Protein AF-A0A2V5QNY3-F1 (afdb_monomer_lite)

Foldseek 3Di:
DDKDKDWDWDDDPQKIKIWIFIADVVVRDTLDIDIDIDGLLCVLVVQLVVVVVVCVSVVPDDDPVRNCVSNDDLDSDSVLVVLQVVLVVLCVVPPPPPVVCSLVSLVVSCVRPVLNLSSLLSLLVVLLVCLVVVVDPVVPSLVSNLVSLVSSCVSPVPPPSSCVSVVSCVVPPVDD

Structure (mmCIF, N/CA/C/O backbone):
data_AF-A0A2V5QNY3-F1
#
_entry.id   AF-A0A2V5QNY3-F1
#
loop_
_atom_site.group_PDB
_atom_site.id
_atom_site.type_symbol
_atom_site.label_atom_id
_atom_site.label_alt_id
_atom_site.label_comp_id
_atom_site.label_asym_id
_atom_site.label_entity_id
_atom_site.label_seq_id
_atom_site.pdbx_PDB_ins_code
_atom_site.Cartn_x
_atom_site.Cartn_y
_atom_site.Cartn_z
_atom_site.occupancy
_atom_site.B_iso_or_equiv
_atom_site.auth_seq_id
_atom_site.auth_comp_id
_atom_site.auth_asym_id
_atom_site.auth_atom_id
_atom_site.pdbx_PDB_model_num
ATOM 1 N N . MET A 1 1 ? -6.371 17.694 20.133 1.00 78.44 1 MET A N 1
ATOM 2 C CA . MET A 1 1 ? -6.104 16.740 21.236 1.00 78.44 1 MET A CA 1
ATOM 3 C C . MET A 1 1 ? -5.385 15.546 20.633 1.00 78.44 1 MET A C 1
ATOM 5 O O . MET A 1 1 ? -5.684 15.230 19.492 1.00 78.44 1 MET A O 1
ATOM 9 N N . ALA A 1 2 ? -4.423 14.943 21.332 1.00 92.00 2 ALA A N 1
ATOM 10 C CA . ALA A 1 2 ? -3.700 13.785 20.808 1.00 92.00 2 ALA A CA 1
ATOM 11 C C . ALA A 1 2 ? -4.449 12.481 21.129 1.00 92.00 2 ALA A C 1
ATOM 13 O O . ALA A 1 2 ? -4.945 12.305 22.248 1.00 92.00 2 ALA A O 1
ATOM 14 N N . HIS A 1 3 ? -4.503 11.586 20.147 1.00 94.62 3 HIS A N 1
ATOM 15 C CA . HIS A 1 3 ? -5.067 10.244 20.243 1.00 94.62 3 HIS A CA 1
ATOM 16 C C . HIS A 1 3 ? -4.011 9.234 19.788 1.00 94.62 3 HIS A C 1
ATOM 18 O O . HIS A 1 3 ? -3.199 9.559 18.922 1.00 94.62 3 HIS A O 1
ATOM 24 N N . ILE A 1 4 ? -4.015 8.041 20.376 1.00 95.19 4 ILE A N 1
ATOM 25 C CA . ILE A 1 4 ? -3.126 6.933 20.013 1.00 95.19 4 ILE A CA 1
ATOM 26 C C . ILE A 1 4 ? -4.006 5.787 19.526 1.00 95.19 4 ILE A C 1
ATOM 28 O O . ILE A 1 4 ? -4.971 5.432 20.198 1.00 95.19 4 ILE A O 1
ATOM 32 N N . LEU A 1 5 ? -3.688 5.236 18.357 1.00 95.25 5 LEU A N 1
ATOM 33 C CA . LEU A 1 5 ? -4.281 3.999 17.868 1.00 95.25 5 LEU A CA 1
ATOM 34 C C . LEU A 1 5 ? -3.262 2.881 18.059 1.00 95.25 5 LEU A C 1
ATOM 36 O O . LEU A 1 5 ? -2.151 2.966 17.538 1.00 95.25 5 LEU A O 1
ATOM 40 N N . GLU A 1 6 ? -3.646 1.840 18.781 1.00 94.88 6 GLU A N 1
ATOM 41 C CA . GLU A 1 6 ? -2.825 0.651 18.973 1.00 94.88 6 GLU A CA 1
ATOM 42 C C . GLU A 1 6 ? -3.580 -0.572 18.482 1.00 94.88 6 GLU A C 1
ATOM 44 O O . GLU A 1 6 ? -4.809 -0.628 18.539 1.00 94.88 6 GLU A O 1
ATOM 49 N N . GLY A 1 7 ? -2.846 -1.581 18.026 1.00 92.94 7 GLY A N 1
ATOM 50 C CA . GLY A 1 7 ? -3.462 -2.841 17.671 1.00 92.94 7 GLY A CA 1
ATOM 51 C C . GLY A 1 7 ? -2.485 -3.999 17.627 1.00 92.94 7 GLY A C 1
ATOM 52 O O . GLY A 1 7 ? -1.271 -3.824 17.550 1.00 92.94 7 GLY A O 1
ATOM 53 N N . THR A 1 8 ? -3.042 -5.201 17.686 1.00 93.06 8 THR A N 1
ATOM 54 C CA . THR A 1 8 ? -2.308 -6.457 17.545 1.00 93.06 8 THR A CA 1
ATOM 55 C C . THR A 1 8 ? -3.016 -7.343 16.535 1.00 93.06 8 THR A C 1
ATOM 57 O O . THR A 1 8 ? -4.242 -7.320 16.426 1.00 93.06 8 THR A O 1
ATOM 60 N N . ILE A 1 9 ? -2.234 -8.114 15.783 1.00 89.81 9 ILE A N 1
ATOM 61 C CA . ILE A 1 9 ? -2.736 -9.067 14.795 1.00 89.81 9 ILE A CA 1
ATOM 62 C C . ILE A 1 9 ? -2.121 -10.426 15.105 1.00 89.81 9 ILE A C 1
ATOM 64 O O . ILE A 1 9 ? -0.905 -10.545 15.260 1.00 89.81 9 ILE A O 1
ATOM 68 N N . GLN A 1 10 ? -2.961 -11.450 15.183 1.00 90.62 10 GLN A N 1
ATOM 69 C CA . GLN A 1 10 ? -2.566 -12.839 15.378 1.00 90.62 10 GLN A CA 1
ATOM 70 C C . GLN A 1 10 ? -3.196 -13.683 14.277 1.00 90.62 10 GLN A C 1
ATOM 72 O O . GLN A 1 10 ? -4.409 -13.664 14.097 1.00 90.62 10 GLN A O 1
ATOM 77 N N . LYS A 1 11 ? -2.380 -14.426 13.529 1.00 87.56 11 LYS A N 1
ATOM 78 C CA . LYS A 1 11 ? -2.855 -15.312 12.462 1.00 87.56 11 LYS A CA 1
ATOM 79 C C . LYS A 1 11 ? -2.852 -16.760 12.943 1.00 87.56 11 LYS A C 1
ATOM 81 O O . LYS A 1 11 ? -1.836 -17.232 13.448 1.00 87.56 11 LYS A O 1
ATOM 86 N N . ALA A 1 12 ? -3.952 -17.470 12.713 1.00 88.44 12 ALA A N 1
ATOM 87 C CA . ALA A 1 12 ? -4.080 -18.903 12.946 1.00 88.44 12 ALA A CA 1
ATOM 88 C C . ALA A 1 12 ? -4.762 -19.550 11.732 1.00 88.44 12 ALA A C 1
ATOM 90 O O . ALA A 1 12 ? -5.958 -19.378 11.513 1.00 88.44 12 ALA A O 1
ATOM 91 N N . GLY A 1 13 ? -3.988 -20.269 10.913 1.00 88.19 13 GLY A N 1
ATOM 92 C CA . GLY A 1 13 ? -4.492 -20.848 9.664 1.00 88.19 13 GLY A CA 1
ATOM 93 C C . GLY A 1 13 ? -4.997 -19.777 8.691 1.00 88.19 13 GLY A C 1
ATOM 94 O O . GLY A 1 13 ? -4.241 -18.886 8.292 1.00 88.19 13 GLY A O 1
ATOM 95 N N . ASP A 1 14 ? -6.269 -19.883 8.311 1.00 87.88 14 ASP A N 1
ATOM 96 C CA . ASP A 1 14 ? -6.999 -18.954 7.444 1.00 87.88 14 ASP A CA 1
ATOM 97 C C . ASP A 1 14 ? -7.715 -17.827 8.211 1.00 87.88 14 ASP A C 1
ATOM 99 O O . ASP A 1 14 ? -8.369 -16.998 7.581 1.00 87.88 14 ASP A O 1
ATOM 103 N N . HIS A 1 15 ? -7.574 -17.760 9.538 1.00 88.56 15 HIS A N 1
ATOM 104 C CA . HIS A 1 15 ? -8.178 -16.728 10.382 1.00 88.56 15 HIS A CA 1
ATOM 105 C C . HIS A 1 15 ? -7.140 -15.735 10.917 1.00 88.56 15 HIS A C 1
ATOM 107 O O . HIS A 1 15 ? -5.976 -16.073 11.165 1.00 88.56 15 HIS A O 1
ATOM 113 N N . ALA A 1 16 ? -7.584 -14.495 11.114 1.00 89.00 16 ALA A N 1
ATOM 114 C CA . ALA A 1 16 ? -6.839 -13.434 11.768 1.00 89.00 16 ALA A CA 1
ATOM 115 C C . ALA A 1 16 ? -7.662 -12.839 12.919 1.00 89.00 16 ALA A C 1
ATOM 117 O O . ALA A 1 16 ? -8.767 -12.334 12.721 1.00 89.0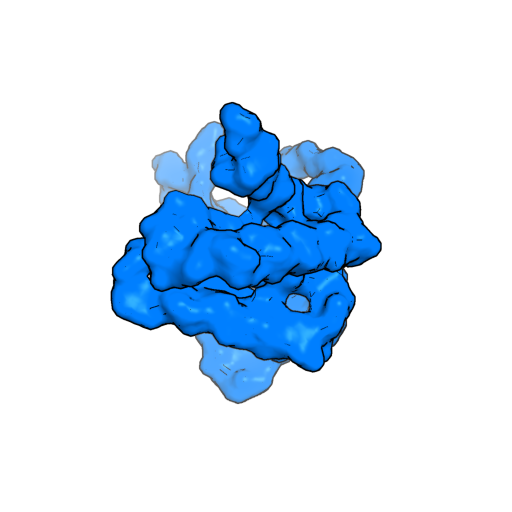0 16 ALA A O 1
ATOM 118 N N . GLY A 1 17 ? -7.082 -12.878 14.117 1.00 92.25 17 GLY A N 1
ATOM 119 C CA . GLY A 1 17 ? -7.535 -12.126 15.275 1.00 92.25 17 GLY A CA 1
ATOM 120 C C . GLY A 1 17 ? -6.883 -10.748 15.279 1.00 92.25 17 GLY A C 1
ATOM 121 O O . GLY A 1 17 ? -5.666 -10.647 15.427 1.00 92.25 17 GLY A O 1
ATOM 122 N N . VAL A 1 18 ? -7.678 -9.694 15.126 1.00 92.94 18 VAL A N 1
ATOM 123 C CA . VAL A 1 18 ? -7.236 -8.297 15.166 1.00 92.94 18 VAL A CA 1
ATOM 124 C C . VAL A 1 18 ? -7.832 -7.637 16.399 1.00 92.94 18 VAL A C 1
ATOM 126 O O . VAL A 1 18 ? -9.040 -7.656 16.595 1.00 92.94 18 VAL A O 1
ATOM 129 N N . HIS A 1 19 ? -6.996 -7.071 17.259 1.00 94.38 19 HIS A N 1
ATOM 130 C CA . HIS A 1 19 ? -7.443 -6.285 18.405 1.00 94.38 19 HIS A CA 1
ATOM 131 C C . HIS A 1 19 ? -6.994 -4.852 18.175 1.00 94.38 19 HIS A C 1
ATOM 133 O O . HIS A 1 19 ? -5.810 -4.643 17.922 1.00 94.38 19 HIS A O 1
ATOM 139 N N . VAL A 1 20 ? -7.899 -3.882 18.267 1.00 95.44 20 VAL A N 1
ATOM 140 C CA . VAL A 1 20 ? -7.582 -2.463 18.059 1.00 95.44 20 VAL A CA 1
ATOM 141 C C . VAL A 1 20 ? -8.151 -1.643 19.202 1.00 95.44 20 VAL A C 1
ATOM 143 O O . VAL A 1 20 ? -9.253 -1.915 19.672 1.00 95.44 20 VAL A O 1
ATOM 146 N N . GLN A 1 21 ? -7.405 -0.636 19.641 1.00 96.25 21 GLN A N 1
ATOM 147 C CA . GLN A 1 21 ? -7.832 0.315 20.654 1.00 96.25 21 GLN A CA 1
ATOM 148 C C . GLN A 1 21 ? -7.447 1.742 20.283 1.00 96.25 21 GLN A C 1
ATOM 150 O O . GLN A 1 21 ? -6.350 2.007 19.795 1.00 96.25 21 GLN A O 1
ATOM 155 N N . LEU A 1 22 ? -8.362 2.668 20.548 1.00 97.12 22 LEU A N 1
ATOM 156 C CA . LEU A 1 22 ? -8.169 4.101 20.401 1.00 97.12 22 LEU A CA 1
ATOM 157 C C . LEU A 1 22 ? -8.112 4.731 21.792 1.00 97.12 22 LEU A C 1
ATOM 159 O O . LEU A 1 22 ? -9.069 4.650 22.560 1.00 97.12 22 LEU A O 1
ATOM 163 N N . ILE A 1 23 ? -6.999 5.381 22.108 1.00 96.88 23 ILE A N 1
ATOM 164 C CA . ILE A 1 23 ? -6.683 5.903 23.437 1.00 96.88 23 ILE A CA 1
ATOM 165 C C . ILE A 1 23 ? -6.575 7.426 23.376 1.00 96.88 23 ILE A C 1
ATOM 167 O O . ILE A 1 23 ? -5.998 8.010 22.456 1.00 96.88 23 ILE A O 1
ATOM 171 N N . LYS A 1 24 ? -7.118 8.105 24.387 1.00 96.19 24 LYS A N 1
ATOM 172 C CA . LYS A 1 24 ? -6.896 9.536 24.603 1.00 96.19 24 LYS A CA 1
ATOM 173 C C . LYS A 1 24 ? -5.584 9.737 25.356 1.00 96.19 24 LYS A C 1
ATOM 175 O O . LYS A 1 24 ? -5.529 9.540 26.566 1.00 96.19 24 LYS A O 1
ATOM 180 N N . ALA A 1 25 ? -4.561 10.226 24.656 1.00 95.12 25 ALA A N 1
ATOM 181 C CA . ALA A 1 25 ? -3.184 10.279 25.159 1.00 95.12 25 ALA A CA 1
ATOM 182 C C . ALA A 1 25 ? -3.027 11.036 26.490 1.00 95.12 25 ALA A C 1
ATOM 184 O O . ALA A 1 25 ? -2.228 10.661 27.336 1.00 95.12 25 ALA A O 1
ATOM 185 N N . LYS A 1 26 ? -3.804 12.108 26.702 1.00 95.38 26 LYS A N 1
ATOM 186 C CA . LYS A 1 26 ? -3.694 12.938 27.916 1.00 95.38 26 LYS A CA 1
ATOM 187 C C . LYS A 1 26 ? -4.082 12.189 29.198 1.00 95.38 26 LYS A C 1
ATOM 189 O O . LYS A 1 26 ? -3.612 12.550 30.269 1.00 95.38 26 LYS A O 1
ATOM 194 N N . THR A 1 27 ? -5.009 11.243 29.098 1.00 95.06 27 THR A N 1
ATOM 195 C CA . THR A 1 27 ? -5.655 10.602 30.254 1.00 95.06 27 THR A CA 1
ATOM 196 C C . THR A 1 27 ? -5.467 9.096 30.277 1.00 95.06 27 THR A C 1
ATOM 198 O O . THR A 1 27 ? -6.005 8.459 31.172 1.00 95.06 27 THR A O 1
ATOM 201 N N . ASP A 1 28 ? -4.765 8.547 29.284 1.00 92.81 28 ASP A N 1
ATOM 202 C CA . ASP A 1 28 ? -4.590 7.108 29.079 1.00 92.81 28 ASP A CA 1
ATOM 203 C C . ASP A 1 28 ? -5.917 6.323 29.092 1.00 92.81 28 ASP A C 1
ATOM 205 O O . ASP A 1 28 ? -6.018 5.183 29.527 1.00 92.81 28 ASP A O 1
ATOM 209 N N . SER A 1 29 ? -6.995 6.977 28.651 1.00 94.50 29 SER A N 1
ATOM 210 C CA . SER A 1 29 ? -8.338 6.401 28.680 1.00 94.50 29 SER A CA 1
ATOM 211 C C . SER A 1 29 ? -8.708 5.858 27.306 1.00 94.50 29 SER A C 1
ATOM 213 O O . SER A 1 29 ? -8.632 6.600 26.317 1.00 94.50 29 SER A O 1
ATOM 215 N N . HIS A 1 30 ? -9.191 4.619 27.255 1.00 93.44 30 HIS A N 1
ATOM 216 C CA . HIS A 1 30 ? -9.745 4.023 26.042 1.00 93.44 30 HIS A CA 1
ATOM 217 C C . HIS A 1 30 ? -11.024 4.759 25.623 1.00 93.44 30 HIS A C 1
ATOM 219 O O . HIS A 1 30 ? -11.978 4.866 26.390 1.00 93.44 30 HIS A O 1
ATOM 225 N N . LEU A 1 31 ? -11.029 5.282 24.400 1.00 94.69 31 LEU A N 1
ATOM 226 C CA . LEU A 1 31 ? -12.214 5.823 23.735 1.00 94.69 31 LEU A CA 1
ATOM 227 C C . LEU A 1 31 ? -13.011 4.707 23.059 1.00 94.69 31 LEU A C 1
ATOM 229 O O . LEU A 1 31 ? -14.235 4.746 23.037 1.00 94.69 31 LEU A O 1
ATOM 233 N N . TRP A 1 32 ? -12.300 3.718 22.524 1.00 95.88 32 TRP A N 1
ATOM 234 C CA . TRP A 1 32 ? -12.858 2.541 21.876 1.00 95.88 32 TRP A CA 1
ATOM 235 C C . TRP A 1 32 ? -11.830 1.409 21.924 1.00 95.88 32 TRP A C 1
ATOM 237 O O . TRP A 1 32 ? -10.625 1.661 21.878 1.00 95.88 32 TRP A O 1
ATOM 247 N N . ALA A 1 33 ? -12.302 0.172 22.032 1.00 95.50 33 ALA A N 1
ATOM 248 C CA . ALA A 1 33 ? -11.487 -1.023 21.894 1.00 95.50 33 ALA A CA 1
ATOM 249 C C . ALA A 1 33 ? -12.360 -2.165 21.379 1.00 95.50 33 ALA A C 1
ATOM 251 O O . ALA A 1 33 ? -13.485 -2.345 21.849 1.00 95.50 33 ALA A O 1
ATOM 252 N N . GLU A 1 34 ? -11.849 -2.938 20.429 1.00 94.62 34 GLU A N 1
ATOM 253 C CA . GLU A 1 34 ? -12.602 -4.028 19.826 1.00 94.62 34 GLU A CA 1
ATOM 254 C C . GLU A 1 34 ? -11.703 -5.161 19.343 1.00 94.62 34 GLU A C 1
ATOM 256 O O . GLU A 1 34 ? -10.538 -4.963 18.988 1.00 94.62 34 GLU A O 1
ATOM 261 N N . LYS A 1 35 ? -12.277 -6.365 19.337 1.00 93.44 35 LYS A N 1
ATOM 262 C CA . LYS A 1 35 ? -11.671 -7.573 18.795 1.00 93.44 35 LYS A CA 1
ATOM 263 C C . LYS A 1 35 ? -12.453 -8.033 17.569 1.00 93.44 35 LYS A C 1
ATOM 265 O O . LYS A 1 35 ? -13.654 -8.275 17.646 1.00 93.44 35 LYS A O 1
ATOM 270 N N . PHE A 1 36 ? -11.730 -8.260 16.487 1.00 91.00 36 PHE A N 1
ATOM 271 C CA . PHE A 1 36 ? -12.212 -8.846 15.249 1.00 91.00 36 PHE A CA 1
ATOM 272 C C . PHE A 1 36 ? -11.596 -10.231 15.097 1.00 91.00 36 PHE A C 1
ATOM 274 O O . PHE A 1 36 ? -10.383 -10.390 15.196 1.00 91.00 36 PHE A O 1
ATOM 281 N N . ASP A 1 37 ? -12.433 -11.231 14.861 1.00 90.75 37 ASP A N 1
ATOM 282 C CA . ASP A 1 37 ? -12.007 -12.575 14.475 1.00 90.75 37 ASP A CA 1
ATOM 283 C C . ASP A 1 37 ? -12.666 -12.878 13.131 1.00 90.75 37 ASP A C 1
ATOM 285 O O . ASP A 1 37 ? -13.901 -12.873 13.030 1.00 90.75 37 ASP A O 1
ATOM 289 N N . ARG A 1 38 ? -11.855 -12.973 12.074 1.00 87.25 38 ARG A N 1
ATOM 290 C CA . ARG A 1 38 ? -12.321 -13.065 10.685 1.00 87.25 38 ARG A CA 1
ATOM 291 C C . ARG A 1 38 ? -11.397 -13.928 9.845 1.00 87.25 38 ARG A C 1
ATOM 293 O O . ARG A 1 38 ? -10.218 -14.096 10.155 1.00 87.25 38 ARG A O 1
ATOM 300 N N . LYS A 1 39 ? -11.932 -14.416 8.728 1.00 87.94 39 LYS A N 1
ATOM 301 C CA . LYS A 1 39 ? -11.136 -15.068 7.691 1.00 87.94 39 LYS A CA 1
ATOM 302 C C . LYS A 1 39 ? -10.253 -14.051 6.980 1.00 87.94 39 LYS A C 1
ATOM 304 O O . LYS A 1 39 ? -10.643 -12.903 6.785 1.00 87.94 39 LYS A O 1
ATOM 309 N N . LEU A 1 40 ? -9.082 -14.489 6.528 1.00 79.19 40 LEU A N 1
ATOM 310 C CA . LEU A 1 40 ? -8.150 -13.660 5.759 1.00 79.19 40 LEU A CA 1
ATOM 311 C C . LEU A 1 40 ? -8.740 -13.153 4.437 1.00 79.19 40 LEU A C 1
ATOM 313 O O . LEU A 1 40 ? -8.325 -12.105 3.954 1.00 79.19 40 LEU A O 1
ATOM 317 N N . THR A 1 41 ? -9.719 -13.864 3.876 1.00 83.94 41 THR A N 1
ATOM 318 C CA . THR A 1 41 ? -10.476 -13.422 2.696 1.00 83.94 41 THR A CA 1
ATOM 319 C C . THR A 1 41 ? -11.324 -12.182 2.973 1.00 83.94 41 THR A C 1
ATOM 321 O O . THR A 1 41 ? -11.620 -11.429 2.053 1.00 83.94 41 THR A O 1
ATOM 324 N N . ASP A 1 42 ? -11.667 -11.932 4.238 1.00 85.75 42 ASP A N 1
ATOM 325 C CA . ASP A 1 42 ? -12.515 -10.818 4.663 1.00 85.75 42 ASP A CA 1
ATOM 326 C C . ASP A 1 42 ? -11.690 -9.627 5.185 1.00 85.75 42 ASP A C 1
ATOM 328 O O . ASP A 1 42 ? -12.245 -8.708 5.789 1.00 85.75 42 ASP A O 1
ATOM 332 N N . ILE A 1 43 ? -10.364 -9.618 4.979 1.00 85.00 43 ILE A N 1
ATOM 333 C CA . ILE A 1 43 ? -9.457 -8.639 5.600 1.00 85.00 43 ILE A CA 1
ATOM 334 C C . ILE A 1 43 ? -9.831 -7.187 5.280 1.00 85.00 43 ILE A C 1
ATOM 336 O O . ILE A 1 43 ? -9.860 -6.355 6.182 1.00 85.00 43 ILE A O 1
ATOM 340 N N . PHE A 1 44 ? -10.234 -6.890 4.042 1.00 88.62 44 PHE A N 1
ATOM 341 C CA . PHE A 1 44 ? -10.664 -5.541 3.669 1.00 88.62 44 PHE A CA 1
ATOM 342 C C . PHE A 1 44 ? -11.940 -5.112 4.393 1.00 88.62 44 PHE A C 1
ATOM 344 O O . PHE A 1 44 ? -12.087 -3.947 4.742 1.00 88.62 44 PHE A O 1
ATOM 351 N N . ALA A 1 45 ? -12.861 -6.043 4.666 1.00 88.94 45 ALA A N 1
ATOM 352 C CA . ALA A 1 45 ? -14.050 -5.723 5.450 1.00 88.94 45 ALA A CA 1
ATOM 353 C C . ALA A 1 45 ? -13.674 -5.330 6.886 1.00 88.94 45 ALA A C 1
ATOM 355 O O . ALA A 1 45 ? -14.266 -4.406 7.438 1.00 88.94 45 ALA A O 1
ATOM 356 N N . VAL A 1 46 ? -12.661 -5.987 7.463 1.00 90.19 46 VAL A N 1
ATOM 357 C CA . VAL A 1 46 ? -12.117 -5.634 8.783 1.00 90.19 46 VAL A CA 1
ATOM 358 C C . VAL A 1 46 ? -11.468 -4.256 8.762 1.00 90.19 46 VAL A C 1
ATOM 360 O O . VAL A 1 46 ? -11.739 -3.450 9.646 1.00 90.19 46 VAL A O 1
ATOM 363 N N . GLU A 1 47 ? -10.651 -3.955 7.752 1.00 89.62 47 GLU A N 1
ATOM 364 C CA . GLU A 1 47 ? -10.018 -2.640 7.599 1.00 89.62 47 GLU A CA 1
ATOM 365 C C . GLU A 1 47 ? -11.055 -1.518 7.459 1.00 89.62 47 GLU A C 1
ATOM 367 O O . GLU A 1 47 ? -10.960 -0.508 8.161 1.00 89.62 47 GLU A O 1
ATOM 372 N N . THR A 1 48 ? -12.081 -1.717 6.624 1.00 92.31 48 THR A N 1
ATOM 373 C CA . THR A 1 48 ? -13.204 -0.782 6.474 1.00 92.31 48 THR A CA 1
ATOM 374 C C . THR A 1 48 ? -13.951 -0.589 7.793 1.00 92.31 48 THR A C 1
ATOM 376 O O . THR A 1 48 ? -14.220 0.549 8.179 1.00 92.31 48 THR A O 1
ATOM 379 N N . GLU A 1 49 ? -14.273 -1.674 8.507 1.00 92.62 49 GLU A N 1
ATOM 380 C CA . GLU A 1 49 ? -14.994 -1.606 9.784 1.00 92.62 49 GLU A CA 1
ATOM 381 C C . GLU A 1 49 ? -14.180 -0.851 10.847 1.00 92.62 49 GLU A C 1
ATOM 383 O O . GLU A 1 49 ? -14.711 0.041 11.512 1.00 92.62 49 GLU A O 1
ATOM 388 N N . ILE A 1 50 ? -12.881 -1.144 10.967 1.00 93.06 50 ILE A N 1
ATOM 389 C CA . ILE A 1 50 ? -11.971 -0.447 11.886 1.00 93.06 50 ILE A CA 1
ATOM 390 C C . ILE A 1 50 ? -11.891 1.042 11.534 1.00 93.06 50 ILE A C 1
ATOM 392 O O . ILE A 1 50 ? -12.062 1.888 12.413 1.00 93.06 50 ILE A O 1
ATOM 396 N N . ALA A 1 51 ? -11.653 1.383 10.264 1.00 93.69 51 ALA A N 1
ATOM 397 C CA . ALA A 1 51 ? -11.518 2.771 9.829 1.00 93.69 51 ALA A CA 1
ATOM 398 C C . ALA A 1 51 ? -12.806 3.578 10.062 1.00 93.69 51 ALA A C 1
ATOM 400 O O . ALA A 1 51 ? -12.740 4.706 10.558 1.00 93.69 51 ALA A O 1
ATOM 401 N N . ALA A 1 52 ? -13.972 2.988 9.777 1.00 93.62 52 ALA A N 1
ATOM 402 C CA . ALA A 1 52 ? -15.268 3.606 10.040 1.00 93.62 52 ALA A CA 1
ATOM 403 C C . ALA A 1 52 ? -15.493 3.833 11.544 1.00 93.62 52 ALA A C 1
ATOM 405 O O . ALA A 1 52 ? -15.811 4.949 11.950 1.00 93.62 52 ALA A O 1
ATOM 406 N N . LYS A 1 53 ? -15.225 2.830 12.394 1.00 94.25 53 LYS A N 1
ATOM 407 C CA . LYS A 1 53 ? -15.365 2.969 13.856 1.00 94.25 53 LYS A CA 1
ATOM 408 C C . LYS A 1 53 ? -14.438 4.024 14.443 1.00 94.25 53 LYS A C 1
ATOM 410 O O . LYS A 1 53 ? -14.845 4.762 15.341 1.00 94.25 53 LYS A O 1
ATOM 415 N N . ILE A 1 54 ? -13.210 4.133 13.936 1.00 93.44 54 ILE A N 1
ATOM 416 C CA . ILE A 1 54 ? -12.280 5.193 14.339 1.00 93.44 54 ILE A CA 1
ATOM 417 C C . ILE A 1 54 ? -12.836 6.564 13.944 1.00 93.44 54 ILE A C 1
ATOM 419 O O . ILE A 1 54 ? -12.863 7.465 14.784 1.00 93.44 54 ILE A O 1
ATOM 423 N N . ALA A 1 55 ? -13.296 6.726 12.700 1.00 94.38 55 ALA A N 1
ATOM 424 C CA . ALA A 1 55 ? -13.860 7.986 12.224 1.00 94.38 55 ALA A CA 1
ATOM 425 C C . ALA A 1 55 ? -15.089 8.410 13.045 1.00 94.38 55 ALA A C 1
ATOM 427 O O . ALA A 1 55 ? -15.159 9.561 13.481 1.00 94.38 55 ALA A O 1
ATOM 428 N N . ASP A 1 56 ? -15.992 7.472 13.334 1.00 94.62 56 ASP A N 1
ATOM 429 C CA . ASP A 1 56 ? -17.184 7.703 14.153 1.00 94.62 56 ASP A CA 1
ATOM 430 C C . ASP A 1 56 ? -16.819 8.075 15.596 1.00 94.62 56 ASP A C 1
ATOM 432 O O . ASP A 1 56 ? -17.323 9.063 16.136 1.00 94.62 56 ASP A O 1
ATOM 436 N N . THR A 1 57 ? -15.885 7.341 16.214 1.00 94.44 57 THR A N 1
ATOM 437 C CA . THR A 1 57 ? -15.430 7.599 17.594 1.00 94.44 57 THR A CA 1
ATOM 438 C C . THR A 1 57 ? -14.767 8.971 17.722 1.00 94.44 57 THR A C 1
ATOM 440 O O . THR A 1 57 ? -14.932 9.660 18.730 1.00 94.44 57 THR A O 1
ATOM 443 N N . LEU A 1 58 ? -14.030 9.393 16.692 1.00 94.00 58 LEU A N 1
ATOM 444 C CA . LEU A 1 58 ? -13.403 10.713 16.626 1.00 94.00 58 LEU A CA 1
ATOM 445 C C . LEU A 1 58 ? -14.366 11.820 16.174 1.00 94.00 58 LEU A C 1
ATOM 447 O O . LEU A 1 58 ? -13.966 12.985 16.159 1.00 94.00 58 LEU A O 1
ATOM 451 N N . GLN A 1 59 ? -15.609 11.480 15.812 1.00 94.19 59 GLN A N 1
ATOM 452 C CA . GLN A 1 59 ? -16.584 12.393 15.207 1.00 94.19 59 GLN A CA 1
ATOM 453 C C . GLN A 1 59 ? -15.996 13.143 13.998 1.00 94.19 59 GLN A C 1
ATOM 455 O O . GLN A 1 59 ? -16.211 14.345 13.806 1.00 94.19 59 GLN A O 1
ATOM 460 N N . ALA A 1 60 ? -15.200 12.433 13.195 1.00 93.19 60 ALA A N 1
ATOM 461 C CA . ALA A 1 60 ? -14.519 12.992 12.042 1.00 93.19 60 ALA A CA 1
ATOM 462 C C . ALA A 1 60 ? -15.528 13.359 10.945 1.00 93.19 60 ALA A C 1
ATOM 464 O O . ALA A 1 60 ? -16.409 12.579 10.585 1.00 93.19 60 ALA A O 1
ATOM 465 N N . LYS A 1 61 ? -15.377 14.553 10.365 1.00 94.25 61 LYS A N 1
ATOM 466 C CA . LYS A 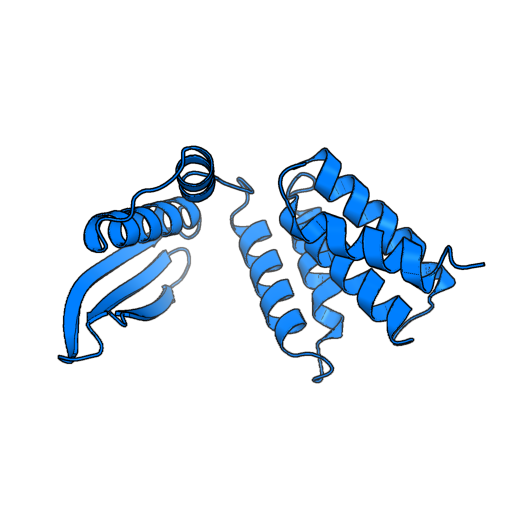1 61 ? -16.145 14.954 9.182 1.00 94.25 61 LYS A CA 1
ATOM 467 C C . LYS A 1 61 ? -15.424 14.469 7.934 1.00 94.25 61 LYS A C 1
ATOM 469 O O . LYS A 1 61 ? -14.546 15.160 7.430 1.00 94.25 61 LYS A O 1
ATOM 474 N N . LEU A 1 62 ? -15.810 13.290 7.463 1.00 93.25 62 LEU A N 1
ATOM 475 C CA . LEU A 1 62 ? -15.254 12.703 6.250 1.00 93.25 62 LEU A CA 1
ATOM 476 C C . LEU A 1 62 ? -15.876 13.329 5.000 1.00 93.25 62 LEU A C 1
ATOM 478 O O . LEU A 1 62 ? -17.099 13.425 4.870 1.00 93.25 62 LEU A O 1
ATOM 482 N N . THR A 1 63 ? -15.027 13.698 4.052 1.00 94.56 63 THR A N 1
ATOM 483 C CA . THR A 1 63 ? -15.412 14.031 2.681 1.00 94.56 63 THR A CA 1
ATOM 484 C C . THR A 1 63 ? -15.961 12.799 1.956 1.00 94.56 63 THR A C 1
ATOM 486 O O . THR A 1 63 ? -15.679 11.654 2.313 1.00 94.56 63 THR A O 1
ATOM 489 N N . GLY A 1 64 ? -16.709 13.012 0.869 1.00 91.88 64 GLY A N 1
ATOM 490 C CA . GLY A 1 64 ? -17.200 11.898 0.050 1.00 91.88 64 GLY A CA 1
ATOM 491 C C . GLY A 1 64 ? -16.075 11.049 -0.562 1.00 91.88 64 GLY A C 1
ATOM 492 O O . GLY A 1 64 ? -16.271 9.862 -0.803 1.00 91.88 64 GLY A O 1
ATOM 493 N N . ALA A 1 65 ? -14.894 11.632 -0.795 1.00 88.94 65 ALA A N 1
ATOM 494 C CA . ALA A 1 65 ? -13.723 10.895 -1.266 1.00 88.94 65 ALA A CA 1
ATOM 495 C C . ALA A 1 65 ? -13.151 9.976 -0.174 1.00 88.94 65 ALA A C 1
ATOM 497 O O . ALA A 1 65 ? -12.885 8.810 -0.448 1.00 88.94 65 ALA A O 1
ATOM 498 N N . GLU A 1 66 ? -13.042 10.459 1.066 1.00 90.75 66 GLU A N 1
ATOM 499 C CA . GLU A 1 66 ? -12.567 9.656 2.202 1.00 90.75 66 GLU A CA 1
ATOM 500 C C . GLU A 1 66 ? -13.527 8.507 2.533 1.00 90.75 66 GLU A C 1
ATOM 502 O O . GLU A 1 66 ? -13.081 7.390 2.774 1.00 90.75 66 GLU A O 1
ATOM 507 N N . GLN A 1 67 ? -14.843 8.735 2.462 1.00 91.38 67 GLN A N 1
ATOM 508 C CA . GLN A 1 67 ? -15.841 7.672 2.652 1.00 91.38 67 GLN A CA 1
ATOM 509 C C . GLN A 1 67 ? -15.710 6.561 1.597 1.00 91.38 67 GLN A C 1
ATOM 511 O O . GLN A 1 67 ? -15.782 5.373 1.923 1.00 91.38 67 GLN A O 1
ATOM 516 N N . ARG A 1 68 ? -15.477 6.940 0.332 1.00 89.56 68 ARG A N 1
ATOM 517 C CA . ARG A 1 68 ? -15.216 5.981 -0.751 1.00 89.56 68 ARG A CA 1
ATOM 518 C C . ARG A 1 68 ? -13.908 5.228 -0.535 1.00 89.56 68 ARG A C 1
ATOM 520 O O . ARG A 1 68 ? -13.894 4.020 -0.720 1.00 89.56 68 ARG A O 1
ATOM 527 N N . ALA A 1 69 ? -12.849 5.914 -0.108 1.00 86.81 69 ALA A N 1
ATOM 528 C CA . ALA A 1 69 ? -11.560 5.291 0.180 1.00 86.81 69 ALA A CA 1
ATOM 529 C C . ALA A 1 69 ? -11.658 4.260 1.317 1.00 86.81 69 ALA A C 1
ATOM 531 O O . ALA A 1 69 ? -11.175 3.143 1.161 1.00 86.81 69 ALA A O 1
ATOM 532 N N . ILE A 1 70 ? -12.353 4.588 2.412 1.00 89.44 70 ILE A N 1
ATOM 533 C CA . ILE A 1 70 ? -12.597 3.659 3.531 1.00 89.44 70 ILE A CA 1
ATOM 534 C C . ILE A 1 70 ? -13.337 2.398 3.073 1.00 89.44 70 ILE A C 1
ATOM 536 O O . ILE A 1 70 ? -13.058 1.306 3.560 1.00 89.44 70 ILE A O 1
ATOM 540 N N . SER A 1 71 ? -14.266 2.542 2.129 1.00 87.31 71 SER A N 1
ATOM 541 C CA . SER A 1 71 ? -15.077 1.433 1.610 1.00 87.31 71 SER A CA 1
ATOM 542 C C . SER A 1 71 ? -14.429 0.712 0.421 1.00 87.31 71 SER A C 1
ATOM 544 O O . SER A 1 71 ? -15.011 -0.232 -0.115 1.00 87.31 71 SER A O 1
ATOM 546 N N . SER A 1 72 ? -13.268 1.183 -0.042 1.00 86.38 72 SER A N 1
ATOM 547 C CA . SER A 1 72 ? -12.623 0.668 -1.246 1.00 86.38 72 SER A CA 1
ATOM 548 C C . SER A 1 72 ? -12.001 -0.700 -1.000 1.00 86.38 72 SER A C 1
ATOM 550 O O . SER A 1 72 ? -11.398 -0.962 0.039 1.00 86.38 72 SER A O 1
ATOM 552 N N . ARG A 1 73 ? -12.133 -1.575 -1.996 1.00 89.19 73 ARG A N 1
ATOM 553 C CA . ARG A 1 73 ? -11.429 -2.852 -2.053 1.00 89.19 73 ARG A CA 1
ATOM 554 C C . ARG A 1 73 ? -10.492 -2.810 -3.244 1.00 89.19 73 ARG A C 1
ATOM 556 O O . ARG A 1 73 ? -10.965 -2.864 -4.376 1.00 89.19 73 ARG A O 1
ATOM 563 N N . PRO A 1 74 ? -9.182 -2.661 -3.021 1.00 88.06 74 PRO A N 1
ATOM 564 C CA . PRO A 1 74 ? -8.267 -2.446 -4.126 1.00 88.06 74 PRO A CA 1
ATOM 565 C C . PRO A 1 74 ? -7.934 -3.753 -4.871 1.00 88.06 74 PRO A C 1
ATOM 567 O O . PRO A 1 74 ? -7.347 -3.694 -5.944 1.00 88.06 74 PRO A O 1
ATOM 570 N N . THR A 1 75 ? -8.306 -4.916 -4.323 1.00 94.00 75 THR A N 1
ATOM 571 C CA . THR A 1 75 ? -8.245 -6.231 -4.979 1.00 94.00 75 THR A CA 1
ATOM 572 C C . THR A 1 75 ? -9.283 -7.175 -4.361 1.00 94.00 75 THR A C 1
ATOM 574 O O . THR A 1 75 ? -9.597 -7.063 -3.176 1.00 94.00 75 THR A O 1
ATOM 577 N N . GLU A 1 76 ? -9.789 -8.129 -5.146 1.00 91.25 76 GLU A N 1
ATOM 578 C CA . GLU A 1 76 ? -10.599 -9.257 -4.651 1.00 91.25 76 GLU A CA 1
ATOM 579 C C . GLU A 1 76 ? -9.723 -10.457 -4.232 1.00 91.25 76 GLU A C 1
ATOM 581 O O . GLU A 1 76 ? -10.214 -11.445 -3.686 1.00 91.25 76 GLU A O 1
ATOM 586 N N . ASN A 1 77 ? -8.408 -10.385 -4.465 1.00 93.12 77 ASN A N 1
ATOM 587 C CA . ASN A 1 77 ? -7.457 -11.433 -4.131 1.00 93.12 77 ASN A CA 1
ATOM 588 C C . ASN A 1 77 ? -6.696 -11.081 -2.840 1.00 93.12 77 ASN A C 1
ATOM 590 O O . ASN A 1 77 ? -5.695 -10.360 -2.838 1.00 93.12 77 ASN A O 1
ATOM 594 N N . SER A 1 78 ? -7.143 -11.638 -1.710 1.00 90.19 78 SER A N 1
ATOM 595 C CA . SER A 1 78 ? -6.491 -11.426 -0.409 1.00 90.19 78 SER A CA 1
ATOM 596 C C . SER A 1 78 ? -5.036 -11.911 -0.369 1.00 90.19 78 SER A C 1
ATOM 598 O O . SER A 1 78 ? -4.243 -11.413 0.428 1.00 90.19 78 SER A O 1
ATOM 600 N N . GLU A 1 79 ? -4.663 -12.880 -1.211 1.00 92.44 79 GLU A N 1
ATOM 601 C CA . GLU A 1 79 ? -3.276 -13.337 -1.310 1.00 92.44 79 GLU A CA 1
ATOM 602 C C . GLU A 1 79 ? -2.408 -12.303 -2.038 1.00 92.44 79 GLU A C 1
ATOM 604 O O . GLU A 1 79 ? -1.329 -11.966 -1.545 1.00 92.44 79 GLU A O 1
ATOM 609 N N . ALA A 1 80 ? -2.909 -11.708 -3.127 1.00 96.50 80 ALA A N 1
ATOM 610 C CA . ALA A 1 80 ? -2.250 -10.578 -3.787 1.00 96.50 80 ALA A CA 1
ATOM 611 C C . ALA A 1 80 ? -2.019 -9.421 -2.800 1.00 96.50 80 ALA A C 1
ATOM 613 O O . ALA A 1 80 ? -0.926 -8.852 -2.740 1.00 96.50 80 ALA A O 1
ATOM 614 N N . HIS A 1 81 ? -3.004 -9.132 -1.942 1.00 94.56 81 HIS A N 1
ATOM 615 C CA . HIS A 1 81 ? -2.856 -8.140 -0.877 1.00 94.56 81 HIS A CA 1
ATOM 616 C C . HIS A 1 81 ? -1.745 -8.493 0.124 1.00 94.56 81 HIS A C 1
ATOM 618 O O . HIS A 1 81 ? -0.926 -7.642 0.471 1.00 94.56 81 HIS A O 1
ATOM 624 N N . GLN A 1 82 ? -1.653 -9.754 0.557 1.00 92.69 82 GLN A N 1
ATOM 625 C CA . GLN A 1 82 ? -0.585 -10.198 1.461 1.00 92.69 82 GLN A CA 1
ATOM 626 C C . GLN A 1 82 ? 0.805 -10.041 0.837 1.00 92.69 82 GLN A C 1
ATOM 628 O O . GLN A 1 82 ? 1.740 -9.616 1.522 1.00 92.69 82 GLN A O 1
ATOM 633 N N . TRP A 1 83 ? 0.958 -10.365 -0.448 1.00 97.44 83 TRP A N 1
ATOM 634 C CA . TRP A 1 83 ? 2.213 -10.148 -1.166 1.00 97.44 83 TRP A CA 1
ATOM 635 C C . TRP A 1 83 ? 2.547 -8.663 -1.292 1.00 97.44 83 TRP A C 1
ATOM 637 O O . TRP A 1 83 ? 3.674 -8.267 -0.997 1.00 97.44 83 TRP A O 1
ATOM 647 N N . TYR A 1 84 ? 1.558 -7.821 -1.584 1.00 97.50 84 TYR A N 1
ATOM 648 C CA . TYR A 1 84 ? 1.735 -6.372 -1.586 1.00 97.50 84 TYR A CA 1
ATOM 649 C C . TYR A 1 84 ? 2.200 -5.832 -0.223 1.00 97.50 84 TYR A C 1
ATOM 651 O O . TYR A 1 84 ? 3.172 -5.076 -0.161 1.00 97.50 84 TYR A O 1
ATOM 659 N N . LEU A 1 85 ? 1.584 -6.264 0.885 1.00 94.81 85 LEU A N 1
ATOM 660 C CA . LEU A 1 85 ? 1.999 -5.866 2.236 1.00 94.81 85 LEU A CA 1
ATOM 661 C C . LEU A 1 85 ? 3.425 -6.334 2.572 1.00 94.81 85 LEU A C 1
ATOM 663 O O . LEU A 1 85 ? 4.186 -5.587 3.191 1.00 94.81 85 LEU A O 1
ATOM 667 N N . LYS A 1 86 ? 3.830 -7.534 2.131 1.00 95.69 86 LYS A N 1
ATOM 668 C CA . LYS A 1 86 ? 5.227 -7.991 2.250 1.00 95.69 86 LYS A CA 1
ATOM 669 C C . LYS A 1 86 ? 6.172 -7.101 1.444 1.00 95.69 86 LYS A C 1
ATOM 671 O O . LYS A 1 86 ? 7.220 -6.725 1.964 1.00 95.69 86 LYS A O 1
ATOM 676 N N . GLY A 1 87 ? 5.797 -6.721 0.223 1.00 97.38 87 GLY A N 1
ATOM 677 C CA . GLY A 1 87 ? 6.553 -5.762 -0.581 1.00 97.38 87 GLY A CA 1
ATOM 678 C C . GLY A 1 87 ? 6.752 -4.441 0.163 1.00 97.38 87 GLY A C 1
ATOM 679 O O . GLY A 1 87 ? 7.886 -4.003 0.340 1.00 97.38 87 GLY A O 1
ATOM 680 N N . LEU A 1 88 ? 5.682 -3.868 0.729 1.00 95.81 88 LEU A N 1
ATOM 681 C CA . LEU A 1 88 ? 5.767 -2.650 1.546 1.00 95.81 88 LEU A CA 1
ATOM 682 C C . LEU A 1 88 ? 6.675 -2.812 2.773 1.00 95.81 88 LEU A C 1
ATOM 684 O O . LEU A 1 88 ? 7.430 -1.897 3.101 1.00 95.81 88 LEU A O 1
ATOM 688 N N . TYR A 1 89 ? 6.617 -3.959 3.453 1.00 94.81 89 TYR A N 1
ATOM 689 C CA . TYR A 1 89 ? 7.473 -4.234 4.605 1.00 94.81 89 TYR A CA 1
ATOM 690 C C . TYR A 1 89 ? 8.961 -4.170 4.241 1.00 94.81 89 TYR A C 1
ATOM 692 O O . TYR A 1 89 ? 9.733 -3.539 4.961 1.00 94.81 89 TYR A O 1
ATOM 700 N N . TYR A 1 90 ? 9.369 -4.785 3.127 1.00 94.31 90 TYR A N 1
ATOM 701 C CA . TYR A 1 90 ? 10.766 -4.745 2.684 1.00 94.31 90 TYR A CA 1
ATOM 702 C C . TYR A 1 90 ? 11.155 -3.394 2.081 1.00 94.31 90 TYR A C 1
ATOM 704 O O . TYR A 1 90 ? 12.259 -2.924 2.347 1.00 94.31 90 TYR A O 1
ATOM 712 N N . TRP A 1 91 ? 10.242 -2.730 1.371 1.00 94.44 91 TRP A N 1
ATOM 713 C CA . TRP A 1 91 ? 10.428 -1.358 0.898 1.00 94.44 91 TRP A CA 1
ATOM 714 C C . TRP A 1 91 ? 10.778 -0.400 2.047 1.00 94.44 91 TRP A C 1
ATOM 716 O O . TRP A 1 91 ? 11.771 0.322 1.988 1.00 94.44 91 TRP A O 1
ATOM 726 N N . ASN A 1 92 ? 10.019 -0.457 3.146 1.00 91.62 92 ASN A N 1
ATOM 727 C CA . ASN A 1 92 ? 10.195 0.429 4.301 1.00 91.62 92 ASN A CA 1
ATOM 728 C C . ASN A 1 92 ? 11.479 0.174 5.104 1.00 91.62 92 ASN A C 1
ATOM 730 O O . ASN A 1 92 ? 11.807 0.959 5.992 1.00 91.62 92 ASN A O 1
ATOM 734 N N . LYS A 1 93 ? 12.219 -0.901 4.811 1.00 88.44 93 LYS A N 1
ATOM 735 C CA . LYS A 1 93 ? 13.515 -1.167 5.441 1.00 88.44 93 LYS A CA 1
ATOM 736 C C . LYS A 1 93 ? 14.684 -0.414 4.812 1.00 88.44 93 LYS A C 1
ATOM 738 O O . LYS A 1 93 ? 15.757 -0.505 5.389 1.00 88.44 93 LYS A O 1
ATOM 743 N N . PHE A 1 94 ? 14.487 0.265 3.675 1.00 77.25 94 PHE A N 1
ATOM 744 C CA . PHE A 1 94 ? 15.453 1.135 2.980 1.00 77.25 94 PHE A CA 1
ATOM 745 C C . PHE A 1 94 ? 16.928 0.702 3.065 1.00 77.25 94 PHE A C 1
ATOM 747 O O . PHE A 1 94 ? 17.596 0.927 4.069 1.00 77.25 94 PHE A O 1
ATOM 754 N N . PHE A 1 95 ? 17.473 0.145 1.980 1.00 76.19 95 PHE A N 1
ATOM 755 C CA . PHE A 1 95 ? 18.877 -0.299 1.870 1.00 76.19 95 PHE A CA 1
ATOM 756 C C . PHE A 1 95 ? 19.341 -1.370 2.877 1.00 76.19 95 PHE A C 1
ATOM 758 O O . PHE A 1 95 ? 20.460 -1.867 2.756 1.00 76.19 95 PHE A O 1
ATOM 765 N N . ALA A 1 96 ? 18.520 -1.774 3.850 1.00 82.56 96 ALA A N 1
ATOM 766 C CA . ALA A 1 96 ? 18.830 -2.935 4.672 1.00 82.56 96 ALA A CA 1
ATOM 767 C C . ALA A 1 96 ? 18.841 -4.221 3.817 1.00 82.56 96 ALA A C 1
ATOM 769 O O . ALA A 1 96 ? 18.086 -4.314 2.842 1.00 82.56 96 ALA A O 1
ATOM 770 N N . PRO A 1 97 ? 19.630 -5.244 4.201 1.00 80.75 97 PRO A N 1
ATOM 771 C CA . PRO A 1 97 ? 19.677 -6.510 3.477 1.00 80.75 97 PRO A CA 1
ATOM 772 C C . PRO A 1 97 ? 18.282 -7.102 3.230 1.00 80.75 97 PRO A C 1
ATOM 774 O O . PRO A 1 97 ? 17.484 -7.262 4.161 1.00 80.75 97 PRO A O 1
ATOM 777 N N . GLY A 1 98 ? 17.991 -7.461 1.978 1.00 80.25 98 GLY A N 1
ATOM 778 C CA . GLY A 1 98 ? 16.698 -7.999 1.570 1.00 80.25 98 GLY A CA 1
ATOM 779 C C . GLY A 1 98 ? 15.710 -6.968 1.029 1.00 80.25 98 GLY A C 1
ATOM 780 O O . GLY A 1 98 ? 14.610 -7.377 0.667 1.00 80.25 98 GLY A O 1
ATOM 781 N N . PHE A 1 99 ? 16.055 -5.677 0.973 1.00 84.56 99 PHE A N 1
ATOM 782 C CA . PHE A 1 99 ? 15.243 -4.630 0.336 1.00 84.56 99 PHE A CA 1
ATOM 783 C C . PHE A 1 99 ? 14.869 -4.982 -1.113 1.00 84.56 99 PHE A C 1
ATOM 785 O O . PHE A 1 99 ? 13.743 -4.738 -1.540 1.00 84.56 99 PHE A O 1
ATOM 792 N N . GLU A 1 100 ? 15.782 -5.621 -1.844 1.00 86.88 100 GLU A N 1
ATOM 793 C CA . GLU A 1 100 ? 15.598 -6.070 -3.222 1.00 86.88 100 GLU A CA 1
ATOM 794 C C . GLU A 1 100 ? 14.391 -7.001 -3.406 1.00 86.88 100 GLU A C 1
ATOM 796 O O . GLU A 1 100 ? 13.700 -6.920 -4.418 1.00 86.88 100 GLU A O 1
ATOM 801 N N . ARG A 1 101 ? 14.032 -7.772 -2.369 1.00 92.19 101 ARG A N 1
ATOM 802 C CA . ARG A 1 101 ? 12.844 -8.641 -2.384 1.00 92.19 101 ARG A CA 1
ATOM 803 C C . ARG A 1 101 ? 11.530 -7.867 -2.476 1.00 92.19 101 ARG A C 1
ATOM 805 O O . ARG A 1 101 ? 10.491 -8.462 -2.741 1.00 92.19 101 ARG A O 1
ATOM 812 N N . SER A 1 102 ? 11.546 -6.553 -2.241 1.00 95.50 102 SER A N 1
ATOM 813 C CA . SER A 1 102 ? 10.366 -5.708 -2.409 1.00 95.50 102 SER A CA 1
ATOM 814 C C . SER A 1 102 ? 9.787 -5.817 -3.820 1.00 95.50 102 SER A C 1
ATOM 816 O O . SER A 1 102 ? 8.568 -5.913 -3.942 1.00 95.50 102 SER A O 1
ATOM 818 N N . ALA A 1 103 ? 10.632 -5.816 -4.859 1.00 95.44 103 ALA A N 1
ATOM 819 C CA . ALA A 1 103 ? 10.177 -5.971 -6.240 1.00 95.44 103 ALA A CA 1
ATOM 820 C C . ALA A 1 103 ? 9.517 -7.331 -6.452 1.00 95.44 103 ALA A C 1
ATOM 822 O O . ALA A 1 103 ? 8.392 -7.380 -6.940 1.00 95.44 103 ALA A O 1
ATOM 823 N N . ASP A 1 104 ? 10.171 -8.407 -6.012 1.00 97.06 104 ASP A N 1
ATOM 824 C CA . ASP A 1 104 ? 9.650 -9.767 -6.159 1.00 97.06 104 ASP A CA 1
ATOM 825 C C . ASP A 1 104 ? 8.265 -9.900 -5.522 1.00 97.06 104 ASP A C 1
ATOM 827 O O . ASP A 1 104 ? 7.348 -10.441 -6.130 1.00 97.06 104 ASP A O 1
ATOM 831 N N . TYR A 1 105 ? 8.067 -9.360 -4.317 1.00 98.44 105 TYR A N 1
ATOM 832 C CA . TYR A 1 105 ? 6.767 -9.435 -3.652 1.00 98.44 105 TYR A CA 1
ATOM 833 C C . TYR A 1 105 ? 5.691 -8.575 -4.315 1.00 98.44 105 TYR A C 1
ATOM 835 O O . TYR A 1 105 ? 4.537 -8.999 -4.372 1.00 98.44 105 TYR A O 1
ATOM 843 N N . PHE A 1 106 ? 6.031 -7.394 -4.838 1.00 98.50 106 PHE A N 1
ATOM 844 C CA . PHE A 1 106 ? 5.069 -6.639 -5.640 1.00 98.50 106 PHE A CA 1
ATOM 845 C C . PHE A 1 106 ? 4.738 -7.363 -6.949 1.00 98.50 106 PHE A C 1
ATOM 847 O O . PHE A 1 106 ? 3.576 -7.370 -7.345 1.00 98.50 106 PHE A O 1
ATOM 854 N N . GLN A 1 107 ? 5.711 -8.031 -7.574 1.00 98.50 107 GLN A N 1
ATOM 855 C CA . GLN A 1 107 ? 5.484 -8.824 -8.778 1.00 98.50 107 GLN A CA 1
ATOM 856 C C . GLN A 1 107 ? 4.562 -10.016 -8.500 1.00 98.50 107 GLN A C 1
ATOM 858 O O . GLN A 1 107 ? 3.590 -10.192 -9.219 1.00 98.50 107 GLN A O 1
ATOM 863 N N . GLN A 1 108 ? 4.768 -10.756 -7.405 1.00 98.62 108 GLN A N 1
ATOM 864 C CA . GLN A 1 108 ? 3.858 -11.838 -6.993 1.00 98.62 108 GLN A CA 1
ATOM 865 C C . GLN A 1 108 ? 2.420 -11.336 -6.783 1.00 98.62 108 GLN A C 1
ATOM 867 O O . GLN A 1 108 ? 1.460 -12.020 -7.132 1.00 98.62 108 GLN A O 1
ATOM 872 N N . ALA A 1 109 ? 2.250 -10.124 -6.241 1.00 98.62 109 ALA A N 1
ATOM 873 C CA . ALA A 1 109 ? 0.930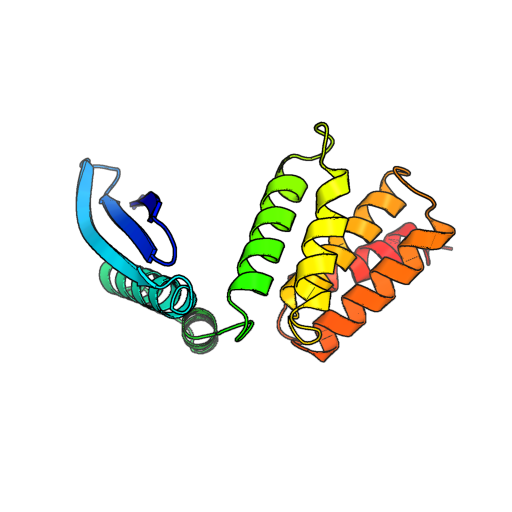 -9.512 -6.114 1.00 98.62 109 ALA A CA 1
ATOM 874 C C . ALA A 1 109 ? 0.299 -9.199 -7.484 1.00 98.62 109 ALA A C 1
ATOM 876 O O . ALA A 1 109 ? -0.889 -9.448 -7.667 1.00 98.62 109 ALA A O 1
ATOM 877 N N . VAL A 1 110 ? 1.085 -8.698 -8.444 1.00 98.56 110 VAL A N 1
ATOM 878 C CA . VAL A 1 110 ? 0.637 -8.441 -9.825 1.00 98.56 110 VAL A CA 1
ATOM 879 C C . VAL A 1 110 ? 0.313 -9.735 -10.573 1.00 98.56 110 VAL A C 1
ATOM 881 O O . VAL A 1 110 ? -0.668 -9.777 -11.308 1.00 98.56 110 VAL A O 1
ATOM 884 N N . ASP A 1 111 ? 1.100 -10.791 -10.383 1.00 98.50 111 ASP A N 1
ATOM 885 C CA . ASP A 1 111 ? 0.880 -12.082 -11.041 1.00 98.50 111 ASP A CA 1
ATOM 886 C C . ASP A 1 111 ? -0.440 -12.724 -10.580 1.00 98.50 111 ASP A C 1
ATOM 888 O O . ASP A 1 111 ? -1.144 -13.355 -11.370 1.00 98.50 111 ASP A O 1
ATOM 892 N N . LEU A 1 112 ? -0.801 -12.526 -9.307 1.00 98.38 112 LEU A N 1
ATOM 893 C CA . LEU A 1 112 ? -2.059 -12.996 -8.722 1.00 98.38 112 LEU A CA 1
ATOM 894 C C . LEU A 1 112 ? -3.262 -12.099 -9.037 1.00 98.38 112 LEU A C 1
ATOM 896 O O . LEU A 1 112 ? -4.388 -12.596 -9.107 1.00 98.38 112 LEU A O 1
ATOM 900 N N . ASP A 1 113 ? -3.044 -10.794 -9.190 1.00 98.25 113 ASP A N 1
ATOM 901 C CA . ASP A 1 113 ? -4.058 -9.841 -9.633 1.00 98.25 113 ASP A CA 1
ATOM 902 C C . ASP A 1 113 ? -3.441 -8.750 -10.534 1.00 98.25 113 ASP A C 1
ATOM 904 O O . ASP A 1 113 ? -2.966 -7.712 -10.054 1.00 98.25 113 ASP A O 1
ATOM 908 N N . PRO A 1 114 ? -3.510 -8.929 -11.867 1.00 98.12 114 PRO A N 1
ATOM 909 C CA . PRO A 1 114 ? -2.975 -7.964 -12.827 1.00 98.12 114 PRO A CA 1
ATOM 910 C C . PRO A 1 114 ? -3.673 -6.597 -12.823 1.00 98.12 114 PRO A C 1
ATOM 912 O O . PRO A 1 114 ? -3.181 -5.661 -13.470 1.00 98.12 114 PRO A O 1
ATOM 915 N N . ASN A 1 115 ? -4.817 -6.468 -12.145 1.00 97.56 115 ASN A N 1
ATOM 916 C CA . ASN A 1 115 ? -5.565 -5.222 -11.985 1.00 97.56 115 ASN A CA 1
ATOM 917 C C . ASN A 1 115 ? -5.325 -4.559 -10.620 1.00 97.56 115 ASN A C 1
ATOM 919 O O . ASN A 1 115 ? -5.919 -3.519 -10.335 1.00 97.56 115 ASN A O 1
ATOM 923 N N . TYR A 1 116 ? -4.419 -5.097 -9.797 1.00 97.75 116 TYR A N 1
ATOM 924 C CA . TYR A 1 116 ? -4.147 -4.555 -8.475 1.00 97.75 116 TYR A CA 1
ATOM 925 C C . TYR A 1 116 ? -3.259 -3.299 -8.537 1.00 97.75 116 TYR A C 1
ATOM 927 O O . TYR A 1 116 ? -2.030 -3.362 -8.433 1.00 97.75 116 TYR A O 1
ATOM 935 N N . ALA A 1 117 ? -3.880 -2.128 -8.717 1.00 97.62 117 ALA A N 1
ATOM 936 C CA . ALA A 1 117 ? -3.181 -0.857 -8.956 1.00 97.62 117 ALA A CA 1
ATOM 937 C C . ALA A 1 117 ? -2.088 -0.517 -7.914 1.00 97.62 117 ALA A C 1
ATOM 939 O O . ALA A 1 117 ? -0.981 -0.145 -8.318 1.00 97.62 117 ALA A O 1
ATOM 940 N N . PRO A 1 118 ? -2.305 -0.702 -6.591 1.00 97.50 118 PRO A N 1
ATOM 941 C CA . PRO A 1 118 ? -1.257 -0.517 -5.586 1.00 97.50 118 PRO A CA 1
ATOM 942 C C . PRO A 1 118 ? 0.008 -1.357 -5.794 1.00 97.50 118 PRO A C 1
ATOM 944 O O . PRO A 1 118 ? 1.101 -0.860 -5.514 1.00 97.50 118 PRO A O 1
ATOM 947 N N . ALA A 1 119 ? -0.103 -2.592 -6.295 1.00 98.31 119 ALA A N 1
ATOM 948 C CA . ALA A 1 119 ? 1.057 -3.447 -6.547 1.00 98.31 119 ALA A CA 1
ATOM 949 C C . ALA A 1 119 ? 1.895 -2.926 -7.724 1.00 98.31 119 ALA A C 1
ATOM 951 O O . ALA A 1 119 ? 3.114 -2.791 -7.595 1.00 98.31 119 ALA A O 1
ATOM 952 N N . HIS A 1 120 ? 1.239 -2.503 -8.812 1.00 98.62 120 HIS A N 1
ATOM 953 C CA . HIS A 1 120 ? 1.894 -1.805 -9.927 1.00 98.62 120 HIS A CA 1
ATOM 954 C C . HIS A 1 120 ? 2.584 -0.515 -9.464 1.00 98.62 120 HIS A C 1
ATOM 956 O O . HIS A 1 120 ? 3.742 -0.273 -9.798 1.00 98.62 120 HIS A O 1
ATOM 962 N N . ALA A 1 121 ? 1.930 0.283 -8.614 1.00 98.44 121 ALA A N 1
ATOM 963 C CA . ALA A 1 121 ? 2.544 1.481 -8.037 1.00 98.44 121 ALA A CA 1
ATOM 964 C C . ALA A 1 121 ? 3.747 1.149 -7.129 1.00 98.44 121 ALA A C 1
ATOM 966 O O . ALA A 1 121 ? 4.706 1.917 -7.066 1.00 98.44 121 ALA A O 1
ATOM 967 N N . GLY A 1 122 ? 3.716 0.012 -6.428 1.00 97.81 122 GLY A N 1
ATOM 968 C CA . GLY A 1 122 ? 4.845 -0.510 -5.656 1.00 97.81 122 GLY A CA 1
ATOM 969 C C . GLY A 1 122 ? 6.062 -0.818 -6.531 1.00 97.81 122 GLY A C 1
ATOM 970 O O . GLY A 1 122 ? 7.154 -0.333 -6.231 1.00 97.81 122 GLY A O 1
ATOM 971 N N . LEU A 1 123 ? 5.863 -1.547 -7.637 1.00 98.06 123 LEU A N 1
ATOM 972 C CA . LEU A 1 123 ? 6.910 -1.819 -8.632 1.00 98.06 123 LEU A CA 1
ATOM 973 C C . LEU A 1 123 ? 7.480 -0.526 -9.215 1.00 98.06 123 LEU A C 1
ATOM 975 O O . LEU A 1 123 ? 8.695 -0.352 -9.259 1.00 98.06 123 LEU A O 1
ATOM 979 N N . ALA A 1 124 ? 6.609 0.406 -9.603 1.00 98.12 124 ALA A N 1
ATOM 980 C CA . ALA A 1 124 ? 7.018 1.683 -10.172 1.00 98.12 124 ALA A CA 1
ATOM 981 C C . ALA A 1 124 ? 7.925 2.479 -9.220 1.00 98.12 124 ALA A C 1
ATOM 983 O O . ALA A 1 124 ? 8.992 2.952 -9.605 1.00 98.12 124 ALA A O 1
ATOM 984 N N . VAL A 1 125 ? 7.531 2.582 -7.947 1.00 96.56 125 VAL A N 1
ATOM 985 C CA . VAL A 1 125 ? 8.331 3.255 -6.913 1.00 96.56 125 VAL A CA 1
ATOM 986 C C . VAL A 1 125 ? 9.670 2.553 -6.697 1.00 96.56 125 VAL A C 1
ATOM 988 O O . VAL A 1 125 ? 10.696 3.226 -6.592 1.00 96.56 125 VAL A O 1
ATOM 991 N N . TYR A 1 126 ? 9.676 1.221 -6.668 1.00 95.81 126 TYR A N 1
ATOM 992 C CA . TYR A 1 126 ? 10.901 0.454 -6.502 1.00 95.81 126 TYR A CA 1
ATOM 993 C C . TYR A 1 126 ? 1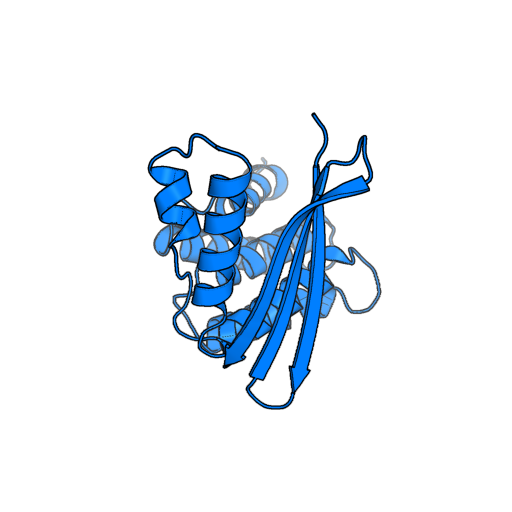1.884 0.672 -7.660 1.00 95.81 126 TYR A C 1
ATOM 995 O O . TYR A 1 126 ? 13.037 1.026 -7.415 1.00 95.81 126 TYR A O 1
ATOM 1003 N N . TYR A 1 127 ? 11.432 0.541 -8.910 1.00 95.75 127 TYR A N 1
ATOM 1004 C CA . TYR A 1 127 ? 12.290 0.733 -10.081 1.00 95.75 127 TYR A CA 1
ATOM 1005 C C . TYR A 1 127 ? 12.768 2.181 -10.226 1.00 95.75 127 TYR A C 1
ATOM 1007 O O . TYR A 1 127 ? 13.947 2.402 -10.494 1.00 95.75 127 TYR A O 1
ATOM 1015 N N . ALA A 1 128 ? 11.906 3.177 -9.977 1.00 95.38 128 ALA A N 1
ATOM 1016 C CA . ALA A 1 128 ? 12.321 4.584 -9.968 1.00 95.38 128 ALA A CA 1
ATOM 1017 C C . ALA A 1 128 ? 13.451 4.831 -8.963 1.00 95.38 128 ALA A C 1
ATOM 1019 O O . ALA A 1 128 ? 14.430 5.512 -9.260 1.00 95.38 128 ALA A O 1
ATOM 1020 N N . PHE A 1 129 ? 13.318 4.270 -7.763 1.00 93.31 129 PHE A N 1
ATOM 1021 C CA . PHE A 1 129 ? 14.324 4.405 -6.724 1.00 93.31 129 PHE A CA 1
ATOM 1022 C C . PHE A 1 129 ? 15.619 3.679 -7.076 1.00 93.31 129 PHE A C 1
ATOM 1024 O O . PHE A 1 129 ? 16.697 4.250 -6.909 1.00 93.31 129 PHE A O 1
ATOM 1031 N N . ALA A 1 130 ? 15.533 2.451 -7.587 1.00 91.56 130 ALA A N 1
ATOM 1032 C CA . ALA A 1 130 ? 16.704 1.684 -7.986 1.00 91.56 130 ALA A CA 1
ATOM 1033 C C . ALA A 1 130 ? 17.497 2.389 -9.098 1.00 91.56 130 ALA A C 1
ATOM 1035 O O . ALA A 1 130 ? 18.719 2.511 -8.992 1.00 91.56 130 ALA A O 1
ATOM 1036 N N . ALA A 1 131 ? 16.797 2.947 -10.091 1.00 92.31 131 ALA A N 1
ATOM 1037 C CA . ALA A 1 131 ? 17.394 3.740 -11.159 1.00 92.31 131 ALA A CA 1
ATOM 1038 C C . ALA A 1 131 ? 18.026 5.042 -10.636 1.00 92.31 131 ALA A C 1
ATOM 1040 O O . ALA A 1 131 ? 19.165 5.357 -10.974 1.00 92.31 131 ALA A O 1
ATOM 1041 N N . ALA A 1 132 ? 17.326 5.784 -9.769 1.00 91.44 132 ALA A N 1
ATOM 1042 C CA . ALA A 1 132 ? 17.814 7.054 -9.221 1.00 91.44 132 ALA A CA 1
ATOM 1043 C C . ALA A 1 132 ? 19.022 6.899 -8.280 1.00 91.44 132 ALA A C 1
ATOM 1045 O O . ALA A 1 132 ? 19.820 7.823 -8.137 1.00 91.44 132 ALA A O 1
ATOM 1046 N N . THR A 1 133 ? 19.153 5.747 -7.622 1.00 88.81 133 THR A N 1
ATOM 1047 C CA . THR A 1 133 ? 20.234 5.465 -6.661 1.00 88.81 133 THR A CA 1
ATOM 1048 C C . THR A 1 133 ? 21.386 4.664 -7.265 1.00 88.81 133 THR A C 1
ATOM 1050 O O . THR A 1 133 ? 22.393 4.456 -6.592 1.00 88.81 133 THR A O 1
ATOM 1053 N N . GLY A 1 134 ? 21.257 4.212 -8.517 1.00 86.62 134 GLY A N 1
ATOM 1054 C CA . GLY A 1 134 ? 22.243 3.349 -9.168 1.00 86.62 134 GLY A CA 1
ATOM 1055 C C . GLY A 1 134 ? 22.339 1.947 -8.559 1.00 86.62 134 GLY A C 1
ATOM 1056 O O . GLY A 1 134 ? 23.336 1.264 -8.776 1.00 86.62 134 GLY A O 1
ATOM 1057 N N . LEU A 1 135 ? 21.327 1.509 -7.796 1.00 85.19 135 LEU A N 1
ATOM 1058 C CA . LEU A 1 135 ? 21.243 0.138 -7.270 1.00 85.19 135 LEU A CA 1
ATOM 1059 C C . LEU A 1 135 ? 21.174 -0.899 -8.398 1.00 85.19 135 LEU A C 1
ATOM 1061 O O . LEU A 1 135 ? 21.644 -2.022 -8.238 1.00 85.19 135 LEU A O 1
ATOM 1065 N N . MET A 1 136 ? 20.575 -0.515 -9.522 1.00 82.12 136 MET A N 1
ATOM 1066 C CA . MET A 1 136 ? 20.432 -1.313 -10.734 1.00 82.12 136 MET A CA 1
ATOM 1067 C C . MET A 1 136 ? 20.599 -0.419 -11.966 1.00 82.12 136 MET A C 1
ATOM 1069 O O . MET A 1 136 ? 20.771 0.795 -11.842 1.00 82.12 136 MET A O 1
ATOM 1073 N N . SER A 1 137 ? 20.604 -1.022 -13.158 1.00 89.12 137 SER A N 1
ATOM 1074 C CA . SER A 1 137 ? 20.833 -0.314 -14.421 1.00 89.12 137 SER A CA 1
ATOM 1075 C C . SER A 1 137 ? 19.735 0.729 -14.681 1.00 89.12 137 SER A C 1
ATOM 1077 O O . SER A 1 137 ? 18.591 0.345 -14.941 1.00 89.12 137 SER A O 1
ATOM 1079 N N . PRO A 1 138 ? 20.048 2.042 -14.701 1.00 86.69 138 PRO A N 1
ATOM 1080 C CA . PRO A 1 138 ? 19.035 3.066 -14.958 1.00 86.69 138 PRO A CA 1
ATOM 1081 C C . PRO A 1 138 ? 18.370 2.915 -16.333 1.00 86.69 138 PRO A C 1
ATOM 1083 O O . PRO A 1 138 ? 17.178 3.172 -16.472 1.00 86.69 138 PRO A O 1
ATOM 1086 N N . VAL A 1 139 ? 19.124 2.443 -17.335 1.00 89.00 139 VAL A N 1
ATOM 1087 C CA . VAL A 1 139 ? 18.629 2.199 -18.703 1.00 89.00 139 VAL A CA 1
ATOM 1088 C C . VAL A 1 139 ? 17.554 1.109 -18.728 1.00 89.00 139 VAL A C 1
ATOM 1090 O O . VAL A 1 139 ? 16.653 1.155 -19.560 1.00 89.00 139 VAL A O 1
ATOM 1093 N N . GLU A 1 140 ? 17.628 0.136 -17.819 1.00 90.06 140 GLU A N 1
ATOM 1094 C CA . GLU A 1 140 ? 16.645 -0.945 -17.728 1.00 90.06 140 GLU A CA 1
ATOM 1095 C C . GLU A 1 140 ? 15.470 -0.592 -16.813 1.00 90.06 140 GLU A C 1
ATOM 1097 O O . GLU A 1 140 ? 14.340 -1.002 -17.078 1.00 90.06 140 GLU A O 1
ATOM 1102 N N . ASP A 1 141 ? 15.715 0.164 -15.744 1.00 91.88 141 ASP A N 1
ATOM 1103 C CA . ASP A 1 141 ? 14.730 0.357 -14.681 1.00 91.88 141 ASP A CA 1
ATOM 1104 C C . ASP A 1 141 ? 13.850 1.596 -14.861 1.00 91.88 141 ASP A C 1
ATOM 1106 O O . ASP A 1 141 ? 12.680 1.554 -14.476 1.00 91.88 141 ASP A O 1
ATOM 1110 N N . TRP A 1 142 ? 14.328 2.666 -15.509 1.00 94.75 142 TRP A N 1
ATOM 1111 C CA . TRP A 1 142 ? 13.451 3.794 -15.849 1.00 94.75 142 TRP A CA 1
ATOM 1112 C C . TRP A 1 142 ? 12.270 3.376 -16.745 1.00 94.75 142 TRP A C 1
ATOM 1114 O O . TRP A 1 142 ? 11.135 3.713 -16.395 1.00 94.75 142 TRP A O 1
ATOM 1124 N N . PRO A 1 143 ? 12.462 2.574 -17.816 1.00 95.69 143 PRO A N 1
ATOM 1125 C CA . PRO A 1 143 ? 11.344 2.063 -18.614 1.00 95.69 143 PRO A CA 1
ATOM 1126 C C . PRO A 1 143 ? 10.381 1.162 -17.828 1.00 95.69 143 PRO A C 1
ATOM 1128 O O . PRO A 1 143 ? 9.165 1.276 -17.984 1.00 95.69 143 PRO A O 1
ATOM 1131 N N . LYS A 1 144 ? 10.892 0.281 -16.953 1.00 96.56 144 LYS A N 1
ATOM 1132 C CA . LYS A 1 144 ? 10.040 -0.576 -16.101 1.00 96.56 144 LYS A CA 1
ATOM 1133 C C . LYS A 1 144 ? 9.205 0.256 -15.131 1.00 96.56 144 LYS A C 1
ATOM 1135 O O . LYS A 1 144 ? 8.015 -0.003 -14.960 1.00 96.56 144 LYS A O 1
ATOM 1140 N N . SER A 1 145 ? 9.829 1.263 -14.522 1.00 97.50 145 SER A N 1
ATOM 1141 C CA . SER A 1 145 ? 9.170 2.219 -13.638 1.00 97.50 145 SER A CA 1
ATOM 1142 C C . SER A 1 145 ? 8.018 2.935 -14.343 1.00 97.50 145 SER A C 1
ATOM 1144 O O . SER A 1 145 ? 6.898 2.960 -13.831 1.00 97.50 145 SER A O 1
ATOM 1146 N N . GLU A 1 146 ? 8.269 3.454 -15.548 1.00 97.56 146 GLU A N 1
ATOM 1147 C CA . GLU A 1 146 ? 7.273 4.168 -16.347 1.00 97.56 146 GLU A CA 1
ATOM 1148 C C . GLU A 1 146 ? 6.101 3.262 -16.737 1.00 97.56 146 GLU A C 1
ATOM 1150 O O . GLU A 1 146 ? 4.939 3.632 -16.551 1.00 97.56 146 GLU A O 1
ATOM 1155 N N . ALA A 1 147 ? 6.389 2.051 -17.221 1.00 97.94 147 ALA A N 1
ATOM 1156 C CA . ALA A 1 147 ? 5.364 1.080 -17.591 1.00 97.94 147 ALA A CA 1
ATOM 1157 C C . ALA A 1 147 ? 4.462 0.716 -16.399 1.00 97.94 147 ALA A C 1
ATOM 1159 O O . ALA A 1 147 ? 3.234 0.741 -16.520 1.00 97.94 147 ALA A O 1
ATOM 1160 N N . ALA A 1 148 ? 5.054 0.436 -15.235 1.00 98.31 148 ALA A N 1
ATOM 1161 C CA . ALA A 1 148 ? 4.314 0.102 -14.022 1.00 98.31 148 ALA A CA 1
ATOM 1162 C C . ALA A 1 148 ? 3.495 1.295 -13.490 1.00 98.31 148 ALA A C 1
ATOM 1164 O O . ALA A 1 148 ? 2.338 1.125 -13.103 1.00 98.31 148 ALA A O 1
ATOM 1165 N N . ALA A 1 149 ? 4.047 2.514 -13.524 1.00 98.38 149 ALA A N 1
ATOM 1166 C CA . ALA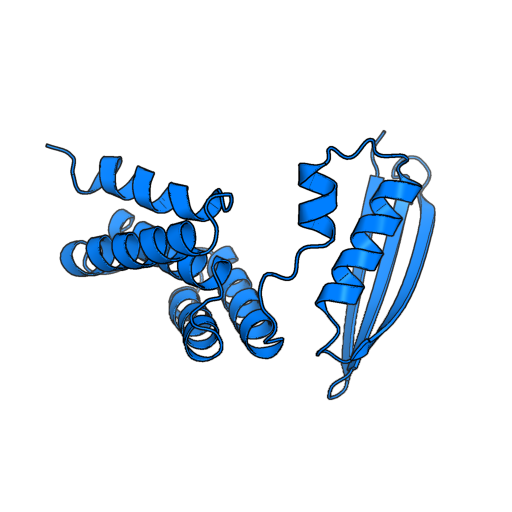 A 1 149 ? 3.339 3.727 -13.112 1.00 98.38 149 ALA A CA 1
ATOM 1167 C C . ALA A 1 149 ? 2.116 3.994 -13.998 1.00 98.38 149 ALA A C 1
ATOM 1169 O O . ALA A 1 149 ? 1.013 4.209 -13.494 1.00 98.38 149 ALA A O 1
ATOM 1170 N N . ASN A 1 150 ? 2.294 3.910 -15.318 1.00 98.19 150 ASN A N 1
ATOM 1171 C CA . ASN A 1 150 ? 1.211 4.090 -16.280 1.00 98.19 150 ASN A CA 1
ATOM 1172 C C . ASN A 1 150 ? 0.136 3.011 -16.127 1.00 98.19 150 ASN A C 1
ATOM 1174 O O . ASN A 1 150 ? -1.054 3.317 -16.202 1.00 98.19 150 ASN A O 1
ATOM 1178 N N . ARG A 1 151 ? 0.527 1.760 -15.850 1.00 98.38 151 ARG A N 1
ATOM 1179 C CA . ARG A 1 151 ? -0.430 0.687 -15.566 1.00 98.38 151 ARG A CA 1
ATOM 1180 C C . ARG A 1 151 ? -1.230 0.957 -14.293 1.00 98.38 151 ARG A C 1
ATOM 1182 O O . ARG A 1 151 ? -2.442 0.772 -14.312 1.00 98.38 151 ARG A O 1
ATOM 1189 N N . ALA A 1 152 ? -0.583 1.414 -13.221 1.00 98.19 152 ALA A N 1
ATOM 1190 C CA . ALA A 1 152 ? -1.262 1.767 -11.978 1.00 98.19 152 ALA A CA 1
ATOM 1191 C C . ALA A 1 152 ? -2.270 2.912 -12.178 1.00 98.19 152 ALA A C 1
ATOM 1193 O O . ALA A 1 152 ? -3.406 2.788 -11.739 1.00 98.19 152 ALA A O 1
ATOM 1194 N N . ILE A 1 153 ? -1.892 3.972 -12.899 1.00 97.81 153 ILE A N 1
ATOM 1195 C CA . ILE A 1 153 ? -2.777 5.115 -13.199 1.00 97.81 153 ILE A CA 1
ATOM 1196 C C . ILE A 1 153 ? -3.955 4.697 -14.082 1.00 97.81 153 ILE A C 1
ATOM 1198 O O . ILE A 1 153 ? -5.076 5.141 -13.865 1.00 97.81 153 ILE A O 1
ATOM 1202 N N . ALA A 1 154 ? -3.725 3.820 -15.064 1.00 97.88 154 ALA A N 1
ATOM 1203 C CA . ALA A 1 154 ? -4.796 3.304 -15.915 1.00 97.88 154 ALA A CA 1
ATOM 1204 C C . ALA A 1 154 ? -5.826 2.458 -15.143 1.00 97.88 154 ALA A C 1
ATOM 1206 O O . ALA A 1 154 ? -6.953 2.302 -15.606 1.00 97.88 154 ALA A O 1
ATOM 1207 N N . LEU A 1 155 ? -5.431 1.883 -14.004 1.00 96.56 155 LEU A N 1
ATOM 1208 C CA . LEU A 1 155 ? -6.306 1.112 -13.120 1.00 96.56 155 LEU A CA 1
ATOM 1209 C C . LEU A 1 155 ? -6.980 1.990 -12.057 1.00 96.56 155 LEU A C 1
ATOM 1211 O O . LEU A 1 155 ? -8.138 1.754 -11.725 1.00 96.56 155 LEU A O 1
ATOM 1215 N N . ASP A 1 156 ? -6.264 2.984 -11.531 1.00 94.44 156 ASP A N 1
ATOM 1216 C CA . ASP A 1 156 ? -6.755 3.937 -10.538 1.00 94.44 156 ASP A CA 1
ATOM 1217 C C . ASP A 1 156 ? -6.061 5.300 -10.705 1.00 94.44 156 ASP A C 1
ATOM 1219 O O . ASP A 1 156 ? -4.939 5.523 -10.241 1.00 94.44 156 ASP A O 1
ATOM 1223 N N . GLU A 1 157 ? -6.753 6.239 -11.350 1.00 93.94 157 GLU A N 1
ATOM 1224 C CA . GLU A 1 157 ? -6.265 7.606 -11.571 1.00 93.94 157 GLU A CA 1
ATOM 1225 C C . GLU A 1 157 ? -6.166 8.434 -10.279 1.00 93.94 157 GLU A C 1
ATOM 1227 O O . GLU A 1 157 ? -5.449 9.432 -10.229 1.00 93.94 157 GLU A O 1
ATOM 1232 N N . ALA A 1 158 ? -6.858 8.028 -9.209 1.00 90.62 158 ALA A N 1
ATOM 1233 C CA . ALA A 1 158 ? -6.798 8.709 -7.921 1.00 90.62 158 ALA A CA 1
ATOM 1234 C C . ALA A 1 158 ? -5.612 8.231 -7.063 1.00 90.62 158 ALA A C 1
ATOM 1236 O O . ALA A 1 158 ? -5.329 8.820 -6.011 1.00 90.62 158 ALA A O 1
ATOM 1237 N N . LEU A 1 159 ? -4.881 7.197 -7.502 1.00 91.38 159 LEU A N 1
ATOM 1238 C CA . LEU A 1 159 ? -3.759 6.626 -6.767 1.00 91.38 159 LEU A CA 1
ATOM 1239 C C . LEU A 1 159 ? -2.522 7.531 -6.835 1.00 91.38 159 LEU A C 1
ATOM 1241 O O . LEU A 1 159 ? -1.585 7.309 -7.602 1.00 91.38 159 LEU A O 1
ATOM 1245 N N . ALA A 1 160 ? -2.474 8.528 -5.949 1.00 90.94 160 ALA A N 1
ATOM 1246 C CA . ALA A 1 160 ? -1.403 9.526 -5.881 1.00 90.94 160 ALA A CA 1
ATOM 1247 C C . ALA A 1 160 ? 0.018 8.923 -5.895 1.00 90.94 160 ALA A C 1
ATOM 1249 O O . ALA A 1 160 ? 0.933 9.482 -6.502 1.00 90.94 160 ALA A O 1
ATOM 1250 N N . LYS A 1 161 ? 0.209 7.752 -5.267 1.00 91.44 161 LYS A N 1
ATOM 1251 C CA . LYS A 1 161 ? 1.505 7.055 -5.212 1.00 91.44 161 LYS A CA 1
ATOM 1252 C C . LYS A 1 161 ? 2.059 6.712 -6.603 1.00 91.44 161 LYS A C 1
ATOM 1254 O O . LYS A 1 161 ? 3.276 6.715 -6.767 1.00 91.44 161 LYS A O 1
ATOM 1259 N N . ALA A 1 162 ? 1.201 6.463 -7.592 1.00 94.94 162 ALA A N 1
ATOM 1260 C CA . ALA A 1 162 ? 1.612 6.112 -8.950 1.00 94.94 162 ALA A CA 1
ATOM 1261 C C . ALA A 1 162 ? 2.219 7.293 -9.733 1.00 94.94 162 ALA A C 1
ATOM 1263 O O . ALA A 1 162 ? 2.974 7.080 -10.678 1.00 94.94 162 ALA A O 1
ATOM 1264 N N . TYR A 1 163 ? 1.964 8.536 -9.313 1.00 95.81 163 TYR A N 1
ATOM 1265 C CA . TYR A 1 163 ? 2.500 9.730 -9.976 1.00 95.81 163 TYR A CA 1
ATOM 1266 C C . TYR A 1 163 ? 3.919 10.103 -9.528 1.00 95.81 163 TYR A C 1
ATOM 1268 O O . TYR A 1 163 ? 4.635 10.781 -10.265 1.00 95.81 163 TYR A O 1
ATOM 1276 N N . ASN A 1 164 ? 4.356 9.659 -8.345 1.00 94.00 164 ASN A N 1
ATOM 1277 C CA . ASN A 1 164 ? 5.700 9.951 -7.834 1.00 94.00 164 ASN A CA 1
ATOM 1278 C C . ASN A 1 164 ? 6.815 9.401 -8.765 1.00 94.00 164 ASN A C 1
ATOM 1280 O O . ASN A 1 164 ? 7.679 10.182 -9.170 1.00 94.00 164 ASN A O 1
ATOM 1284 N N . PRO A 1 165 ? 6.759 8.136 -9.231 1.00 95.19 165 PRO A N 1
ATOM 1285 C CA . PRO A 1 165 ? 7.701 7.616 -10.226 1.00 95.19 165 PRO A CA 1
ATOM 1286 C C . PRO A 1 165 ? 7.759 8.437 -11.519 1.00 95.19 165 PRO A C 1
ATOM 1288 O O . PRO A 1 165 ? 8.849 8.690 -12.024 1.00 95.19 165 PRO A O 1
ATOM 1291 N N . LEU A 1 166 ? 6.617 8.919 -12.029 1.00 94.19 166 LEU A N 1
ATOM 1292 C CA . LEU A 1 166 ? 6.577 9.755 -13.238 1.00 94.19 166 LEU A CA 1
ATOM 1293 C C . LEU A 1 166 ? 7.274 11.104 -13.034 1.00 94.19 166 LEU A C 1
ATOM 1295 O O . LEU A 1 166 ? 7.956 11.594 -13.935 1.00 94.19 166 LEU A O 1
ATOM 1299 N N . ALA A 1 167 ? 7.132 11.704 -11.850 1.00 92.94 167 ALA A N 1
ATOM 1300 C CA . ALA A 1 167 ? 7.877 12.908 -11.501 1.00 92.94 167 ALA A CA 1
ATOM 1301 C C . ALA A 1 167 ? 9.391 12.633 -11.453 1.00 92.94 167 ALA A C 1
ATOM 1303 O O . ALA A 1 167 ? 10.171 13.426 -11.980 1.00 92.94 167 ALA A O 1
ATOM 1304 N N . ALA A 1 168 ? 9.802 11.492 -10.890 1.00 92.50 168 ALA A N 1
ATOM 1305 C CA . ALA A 1 168 ? 11.203 11.079 -10.857 1.00 92.50 168 ALA A CA 1
ATOM 1306 C C . ALA A 1 168 ? 11.774 10.845 -12.268 1.00 92.50 168 ALA A C 1
ATOM 1308 O O . ALA A 1 168 ? 12.850 11.352 -12.574 1.00 92.50 168 ALA A O 1
ATOM 1309 N N . ILE A 1 169 ? 11.033 10.172 -13.156 1.00 92.69 169 ILE A N 1
ATOM 1310 C CA . ILE A 1 169 ? 11.426 9.964 -14.562 1.00 92.69 169 ILE A CA 1
ATOM 1311 C C . ILE A 1 169 ? 11.680 11.307 -15.256 1.00 92.69 169 ILE A C 1
ATOM 1313 O O . ILE A 1 169 ? 12.727 11.504 -15.871 1.00 92.69 169 ILE A O 1
ATOM 1317 N N . LYS A 1 170 ? 10.765 12.272 -15.102 1.00 91.81 170 LYS A N 1
ATOM 1318 C CA . LYS A 1 170 ? 10.940 13.615 -15.677 1.00 91.81 170 LYS A CA 1
ATOM 1319 C C . LYS A 1 170 ? 12.168 14.340 -15.127 1.00 91.81 170 LYS A C 1
ATOM 1321 O O . LYS A 1 170 ? 12.825 15.059 -15.868 1.00 91.81 170 LYS A O 1
ATOM 1326 N N . LEU A 1 171 ? 12.460 14.178 -13.837 1.00 90.69 171 LEU A N 1
ATOM 1327 C CA . LEU A 1 171 ? 13.553 14.887 -13.173 1.00 90.69 171 LEU A CA 1
ATOM 1328 C C . LEU A 1 171 ? 14.935 14.287 -13.466 1.00 90.69 171 LEU A C 1
ATOM 1330 O O . LEU A 1 171 ? 15.913 15.031 -13.534 1.00 90.69 171 LEU A O 1
ATOM 1334 N N . TYR A 1 172 ? 15.027 12.962 -13.580 1.00 87.88 172 TYR A N 1
ATOM 1335 C CA . TYR A 1 172 ? 16.305 12.245 -13.605 1.00 87.88 172 TYR A CA 1
ATOM 1336 C C . TYR A 1 172 ? 16.626 11.576 -14.941 1.00 87.88 172 TYR A C 1
ATOM 1338 O O . TYR A 1 172 ? 17.802 11.362 -15.217 1.00 87.88 172 TYR A O 1
ATOM 1346 N N . TRP A 1 173 ? 15.621 11.230 -15.750 1.00 88.06 173 TRP A N 1
ATOM 1347 C CA . TRP A 1 173 ? 15.819 10.465 -16.984 1.00 88.06 173 TRP A CA 1
ATOM 1348 C C . TRP A 1 173 ? 15.634 11.310 -18.241 1.00 88.06 173 TRP A C 1
ATOM 1350 O O . TRP A 1 173 ? 16.494 11.314 -19.112 1.00 88.06 173 TRP A O 1
ATOM 1360 N N . TYR A 1 174 ? 14.548 12.080 -18.308 1.00 88.88 174 TYR A N 1
ATOM 1361 C CA . TYR A 1 174 ? 14.267 12.984 -19.433 1.00 88.88 174 TYR A CA 1
ATOM 1362 C C . TYR A 1 174 ? 14.897 14.370 -19.269 1.00 88.88 174 TYR A C 1
ATOM 1364 O O . TYR A 1 174 ? 14.468 15.328 -19.908 1.00 88.88 174 TYR A O 1
ATOM 1372 N N . ARG A 1 175 ? 15.876 14.500 -18.371 1.00 76.00 175 ARG A N 1
ATOM 1373 C CA . ARG A 1 175 ? 16.563 15.763 -18.146 1.00 76.00 175 ARG A CA 1
ATOM 1374 C C . ARG A 1 175 ? 17.643 15.939 -19.210 1.00 76.00 175 ARG A C 1
ATOM 1376 O O . ARG A 1 175 ? 18.620 15.197 -19.195 1.00 76.00 175 ARG A O 1
ATOM 1383 N N . ASP A 1 176 ? 17.436 16.918 -20.085 1.00 55.19 176 ASP A N 1
ATOM 1384 C CA . ASP A 1 176 ? 18.464 17.463 -20.981 1.00 55.19 176 ASP A CA 1
ATOM 1385 C C . ASP A 1 176 ? 19.640 18.077 -20.194 1.00 55.19 176 ASP A C 1
ATOM 1387 O O . ASP A 1 176 ? 19.395 18.729 -19.142 1.00 55.19 176 ASP A O 1
#

pLDDT: mean 92.41, std 5.54, range [55.19, 98.62]

Secondary structure (DSSP, 8-state):
--EEEEEEEEEETTEEEEEEEEEETTTTEEEEEEEEEEEGGGHHHHHHHHHHHHHHHTT----HHHHHHHT--S-S-HHHHHHHHHHHHHHTTTTSTTTTHHHHHHHHHHHH-TT-HHHHHHHHHHHHHHHHHTSS-HHHHHHHHHHHHHHHHHH-TT-GGGHHHHHHHHHHTS--

Sequence (176 aa):
MAHILEGTIQKAGDHAGV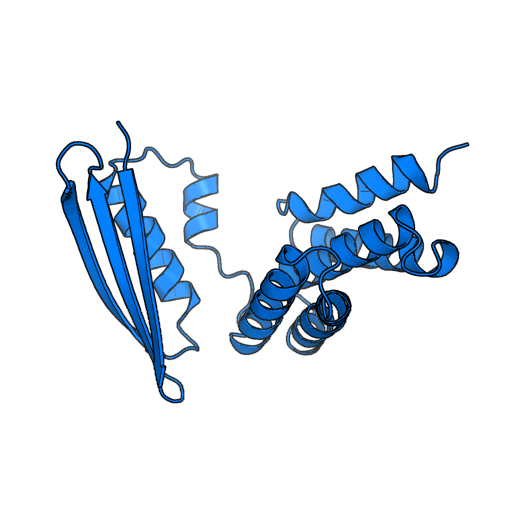HVQLIKAKTDSHLWAEKFDRKLTDIFAVETEIAAKIADTLQAKLTGAEQRAISSRPTENSEAHQWYLKGLYYWNKFFAPGFERSADYFQQAVDLDPNYAPAHAGLAVYYAFAAATGLMSPVEDWPKSEAAANRAIALDEALAKAYNPLAAIKLYWYRD

Radius of gyration: 18.61 Å; chains: 1; bounding box: 39×38×51 Å